Protein AF-A0A660RAA3-F1 (afdb_monomer)

Foldseek 3Di:
DKDWDADPVVRDIDIDDPCVVVDDPVDDDPDPDPPPDDDCPDAPNLVVFAFFPDFAFDPPDDGSHGGTPDTHGDDPDDPDDD

Radius of gyration: 22.26 Å; Cα contacts (8 Å, |Δi|>4): 83; chains: 1; bounding box: 45×28×47 Å

Mean predicted aligned error: 8.54 Å

Solvent-accessible surface area (backbone atoms only — not comparable to full-atom values): 5707 Å² total; per-residue (Å²): 131,70,46,81,45,74,41,85,86,82,70,42,79,44,80,49,49,76,73,64,76,74,53,86,70,92,66,80,79,78,76,77,77,84,75,91,61,94,55,57,83,45,91,77,28,43,83,74,42,54,75,58,83,46,68,48,57,58,90,93,50,62,86,69,48,67,64,61,84,45,77,43,53,60,66,89,79,57,98,64,86,132

pLDDT: mean 89.04, std 8.93, range [63.47, 96.88]

Sequence (82 aa):
MPEFRKDPVVKRWVIIATERAKRPHDFARVKEEVKTTFCPFDYGNEHVTPPEIFAFRPPDTEPNTPGWWVRVVPNKFPAVNP

Secondary structure (DSSP, 8-state):
--EEEE-TTT--EEEE-GGGGGS---S------------TTSTT-GGGSPPPSEEE--TT--TTSS--SEEE---SS-SS--

Structure (mmCIF, N/CA/C/O backbone):
data_AF-A0A660RAA3-F1
#
_entry.id   AF-A0A660RAA3-F1
#
loop_
_atom_site.group_PDB
_atom_site.id
_atom_site.type_symbol
_atom_site.label_atom_id
_atom_site.label_alt_id
_atom_site.label_comp_id
_atom_site.label_asym_id
_atom_site.label_entity_id
_atom_site.label_seq_id
_atom_site.pdbx_PDB_ins_code
_atom_site.Cartn_x
_atom_site.Cartn_y
_atom_site.Cartn_z
_atom_site.occupancy
_atom_site.B_iso_or_equiv
_atom_site.auth_seq_id
_atom_site.auth_comp_id
_atom_site.auth_asym_id
_atom_site.auth_atom_id
_atom_site.pdbx_PDB_model_num
ATOM 1 N N . MET A 1 1 ? 17.700 5.950 -31.240 1.00 82.00 1 MET A 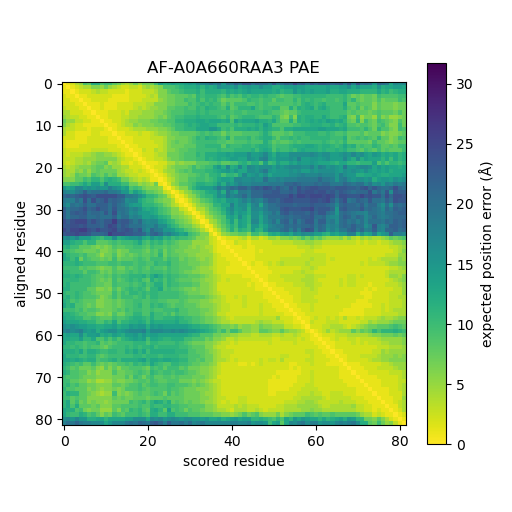N 1
ATOM 2 C CA . MET A 1 1 ? 19.077 5.981 -30.695 1.00 82.00 1 MET A CA 1
ATOM 3 C C . MET A 1 1 ? 19.052 5.626 -29.214 1.00 82.00 1 MET A C 1
ATOM 5 O O . MET A 1 1 ? 18.312 6.276 -28.481 1.00 82.00 1 MET A O 1
ATOM 9 N N . PRO A 1 2 ? 19.776 4.580 -28.783 1.00 90.50 2 PRO A N 1
ATOM 10 C CA . PRO A 1 2 ? 19.908 4.248 -27.371 1.00 90.50 2 PRO A CA 1
ATOM 11 C C . PRO A 1 2 ? 20.844 5.229 -26.652 1.00 90.50 2 PRO A C 1
ATOM 13 O O . PRO A 1 2 ? 21.850 5.645 -27.222 1.00 90.50 2 PRO A O 1
ATOM 16 N N . GLU A 1 3 ? 20.536 5.570 -25.403 1.00 94.88 3 GLU A N 1
ATOM 17 C CA . GLU A 1 3 ? 21.340 6.495 -24.593 1.00 94.88 3 GLU A CA 1
ATOM 18 C C . GLU A 1 3 ? 21.427 6.073 -23.120 1.00 94.88 3 GLU A C 1
ATOM 20 O O . GLU A 1 3 ? 20.586 5.322 -22.614 1.00 94.88 3 GLU A O 1
ATOM 25 N N . PHE A 1 4 ? 22.442 6.589 -22.426 1.00 96.06 4 PHE A N 1
ATOM 26 C CA . PHE A 1 4 ? 22.582 6.483 -20.977 1.00 96.06 4 PHE A CA 1
ATOM 27 C C . PHE A 1 4 ? 22.062 7.754 -20.307 1.00 96.06 4 PHE A C 1
ATOM 29 O O . PHE A 1 4 ? 22.498 8.855 -20.641 1.00 96.06 4 PHE A O 1
ATOM 36 N N . ARG A 1 5 ? 21.188 7.610 -19.309 1.00 96.19 5 ARG A N 1
ATOM 37 C CA . ARG A 1 5 ? 20.786 8.713 -18.425 1.00 96.19 5 ARG A CA 1
ATOM 38 C C . ARG A 1 5 ? 21.178 8.399 -16.989 1.00 96.19 5 ARG A C 1
ATOM 40 O O . ARG A 1 5 ? 21.095 7.248 -16.569 1.00 96.19 5 ARG A O 1
ATOM 47 N N . LYS A 1 6 ? 21.614 9.404 -16.232 1.00 95.75 6 LYS A N 1
ATOM 48 C CA . LYS A 1 6 ? 21.898 9.256 -14.801 1.00 95.75 6 LYS A CA 1
ATOM 49 C C . LYS A 1 6 ? 20.699 9.740 -14.003 1.00 95.75 6 LYS A C 1
ATOM 51 O O . LYS A 1 6 ? 20.267 10.876 -14.168 1.00 95.75 6 LYS A O 1
ATOM 56 N N . ASP A 1 7 ? 20.177 8.876 -13.148 1.00 96.00 7 ASP A N 1
ATOM 57 C CA . ASP A 1 7 ? 19.108 9.225 -12.223 1.00 96.00 7 ASP A CA 1
ATOM 58 C C . ASP A 1 7 ? 19.706 10.005 -11.034 1.00 96.00 7 ASP A C 1
ATOM 60 O O . ASP A 1 7 ? 20.588 9.469 -10.355 1.00 96.00 7 ASP A O 1
ATOM 64 N N . PRO A 1 8 ? 19.286 11.255 -10.769 1.00 95.88 8 PRO A N 1
ATOM 65 C CA . PRO A 1 8 ? 19.829 12.049 -9.669 1.00 95.88 8 PRO A CA 1
ATOM 66 C C . PRO A 1 8 ? 19.337 11.596 -8.285 1.00 95.88 8 PRO A C 1
ATOM 68 O O . PRO A 1 8 ? 20.014 11.868 -7.294 1.00 95.88 8 PRO A O 1
ATOM 71 N N . VAL A 1 9 ? 18.203 10.892 -8.205 1.00 96.88 9 VAL A N 1
ATOM 72 C CA . VAL A 1 9 ? 17.593 10.422 -6.952 1.00 96.88 9 VAL A CA 1
ATOM 73 C C . VAL A 1 9 ? 18.311 9.169 -6.460 1.00 96.88 9 VAL A C 1
ATOM 75 O O . VAL A 1 9 ? 18.838 9.146 -5.351 1.00 96.88 9 VAL A O 1
ATOM 78 N N . VAL A 1 10 ? 18.405 8.141 -7.308 1.00 95.88 10 VAL A N 1
ATOM 79 C CA . VAL A 1 10 ? 19.054 6.857 -6.956 1.00 95.88 10 VAL A CA 1
ATOM 80 C C . VAL A 1 10 ? 20.513 6.757 -7.418 1.00 95.88 10 VAL A C 1
ATOM 82 O O . VAL A 1 10 ? 21.169 5.746 -7.177 1.00 95.88 10 VAL A O 1
ATOM 85 N N . LYS A 1 11 ? 21.048 7.802 -8.067 1.00 94.38 11 LYS A N 1
ATOM 86 C CA . LYS A 1 11 ? 22.463 7.953 -8.476 1.00 94.38 11 LYS A CA 1
ATOM 87 C C . LYS A 1 11 ? 23.004 6.835 -9.377 1.00 94.38 11 LYS A C 1
ATOM 89 O O . LYS A 1 11 ? 24.217 6.636 -9.451 1.00 94.38 11 LYS A O 1
ATOM 94 N N . ARG A 1 12 ? 22.129 6.146 -10.112 1.00 95.75 12 ARG A N 1
ATOM 95 C CA . ARG A 1 12 ? 22.483 5.056 -11.036 1.00 95.75 12 ARG A CA 1
ATOM 96 C C . ARG A 1 12 ? 22.341 5.479 -12.492 1.00 95.75 12 ARG A C 1
ATOM 98 O O . ARG A 1 12 ? 21.543 6.354 -12.821 1.00 95.75 12 ARG A O 1
ATOM 105 N N . TRP A 1 13 ? 23.089 4.820 -13.366 1.00 96.50 13 TRP A N 1
ATOM 106 C CA . TRP A 1 13 ? 22.892 4.928 -14.806 1.00 96.50 13 TRP A CA 1
ATOM 107 C C . TRP A 1 13 ? 21.758 4.007 -15.254 1.00 96.50 13 TRP A C 1
ATOM 109 O O . TRP A 1 13 ? 21.663 2.863 -14.810 1.00 96.50 13 TRP A O 1
ATOM 119 N N . VAL A 1 14 ? 20.912 4.503 -16.147 1.00 95.88 14 VAL A N 1
ATOM 120 C CA . VAL A 1 14 ? 19.853 3.749 -16.815 1.00 95.88 14 VAL A CA 1
ATOM 121 C C . VAL A 1 14 ? 20.057 3.819 -18.322 1.00 95.88 14 VAL A C 1
ATOM 123 O O . VAL A 1 14 ? 20.506 4.8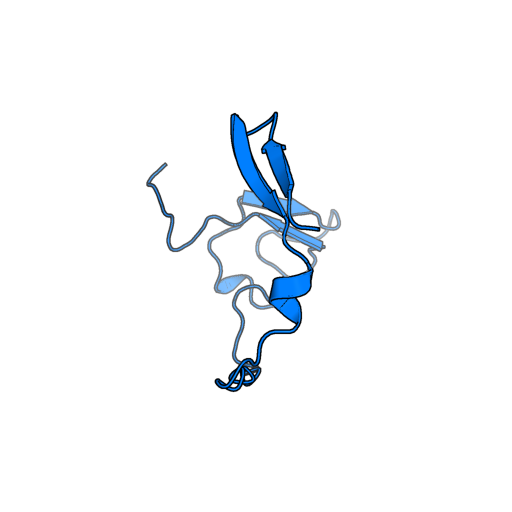34 -18.853 1.00 95.88 14 VAL A O 1
ATOM 126 N N . ILE A 1 15 ? 19.728 2.730 -19.009 1.00 95.81 15 ILE A N 1
ATOM 127 C CA . ILE A 1 15 ? 19.787 2.645 -20.469 1.00 95.81 15 ILE A CA 1
ATOM 128 C C . ILE A 1 15 ? 18.383 2.890 -21.010 1.00 95.81 15 ILE A C 1
ATOM 130 O O . ILE A 1 15 ? 17.458 2.143 -20.687 1.00 95.81 15 ILE A O 1
ATOM 134 N N . ILE A 1 16 ? 18.229 3.889 -21.873 1.00 94.25 16 ILE A N 1
ATOM 135 C CA . ILE A 1 16 ? 16.994 4.128 -22.621 1.00 94.25 16 ILE A CA 1
ATOM 136 C C . ILE A 1 16 ? 17.203 3.627 -24.046 1.00 94.25 16 ILE A C 1
ATOM 138 O O . ILE A 1 16 ? 18.023 4.161 -24.782 1.00 94.25 16 ILE A O 1
ATOM 142 N N . ALA A 1 17 ? 16.469 2.583 -24.437 1.00 93.31 17 ALA A N 1
ATOM 143 C CA . ALA A 1 17 ? 16.577 1.952 -25.753 1.00 93.31 17 ALA A CA 1
ATOM 144 C C . ALA A 1 17 ? 15.188 1.559 -26.284 1.00 93.31 17 ALA A C 1
ATOM 146 O O . ALA A 1 17 ? 14.799 0.392 -26.238 1.00 93.31 17 ALA A O 1
ATOM 147 N N . THR A 1 18 ? 14.435 2.543 -26.784 1.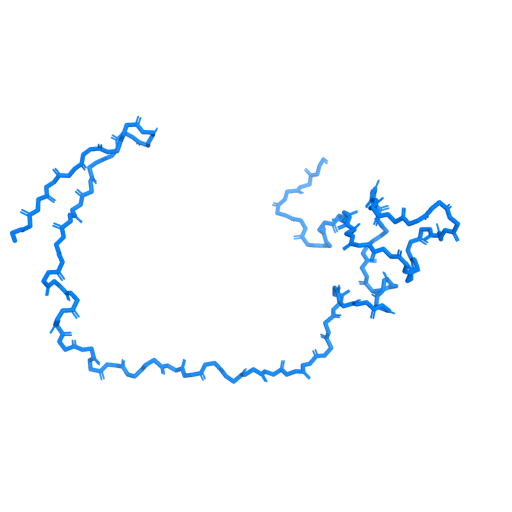00 88.00 18 THR A N 1
ATOM 148 C CA . THR A 1 18 ? 13.031 2.393 -27.228 1.00 88.00 18 THR A CA 1
ATOM 149 C C . THR A 1 18 ? 12.833 1.318 -28.300 1.00 88.00 18 THR A C 1
ATOM 151 O O . THR A 1 18 ? 11.834 0.605 -28.285 1.00 88.00 18 THR A O 1
ATOM 154 N N . GLU A 1 19 ? 13.811 1.125 -29.186 1.00 87.75 19 GLU A N 1
ATOM 155 C CA . GLU A 1 19 ? 13.780 0.105 -30.244 1.00 87.75 19 GLU A CA 1
ATOM 156 C C . GLU A 1 19 ? 13.710 -1.335 -29.708 1.00 87.75 19 GLU A C 1
ATOM 158 O O . GLU A 1 19 ? 13.247 -2.227 -30.418 1.00 87.75 19 GLU A O 1
ATOM 163 N N . ARG A 1 20 ? 14.088 -1.584 -28.443 1.00 85.25 20 ARG A N 1
ATOM 164 C CA . ARG A 1 20 ? 13.968 -2.916 -27.824 1.00 85.25 20 ARG A CA 1
ATOM 165 C C . ARG A 1 20 ? 12.523 -3.398 -27.706 1.00 85.25 20 ARG A C 1
ATOM 167 O O . ARG A 1 20 ? 12.318 -4.605 -27.718 1.00 85.25 20 ARG A O 1
ATOM 174 N N . ALA A 1 21 ? 11.546 -2.492 -27.643 1.00 81.75 21 ALA A N 1
ATOM 175 C CA . ALA A 1 21 ? 10.127 -2.849 -27.592 1.00 81.75 21 ALA A CA 1
ATOM 176 C C . ALA A 1 21 ? 9.605 -3.468 -28.904 1.00 81.75 21 ALA A C 1
ATOM 178 O O . ALA A 1 21 ? 8.545 -4.079 -28.905 1.00 81.75 21 ALA A O 1
ATOM 179 N N . LYS A 1 22 ? 10.338 -3.318 -30.020 1.00 82.06 22 LYS A N 1
ATOM 180 C CA . LYS A 1 22 ? 9.980 -3.898 -31.328 1.00 82.06 22 LYS A CA 1
ATOM 181 C C . LYS A 1 22 ? 10.465 -5.339 -31.508 1.00 82.06 22 LYS A C 1
ATOM 183 O O . LYS A 1 22 ? 10.229 -5.928 -32.559 1.00 82.06 22 LYS A O 1
ATOM 188 N N . ARG A 1 23 ? 11.211 -5.885 -30.542 1.00 86.25 23 ARG A N 1
ATOM 189 C CA . ARG A 1 23 ? 11.716 -7.257 -30.634 1.00 86.25 23 ARG A CA 1
ATOM 190 C C . ARG A 1 23 ? 10.546 -8.242 -30.555 1.00 86.25 23 ARG A C 1
ATOM 192 O O . ARG A 1 23 ? 9.611 -7.982 -29.798 1.00 86.25 23 ARG A O 1
ATOM 199 N N . PRO A 1 24 ? 10.603 -9.364 -31.290 1.00 83.88 24 PRO A N 1
ATOM 200 C CA . PRO A 1 24 ? 9.636 -10.437 -31.124 1.00 83.88 24 PRO A CA 1
ATOM 201 C C . PRO A 1 24 ? 9.564 -10.867 -29.656 1.00 83.88 24 PRO A C 1
ATOM 203 O O . PRO A 1 24 ? 10.588 -11.069 -28.998 1.00 83.88 24 PRO A O 1
ATOM 206 N N . HIS A 1 25 ? 8.345 -10.963 -29.138 1.00 76.75 25 HIS A N 1
ATOM 207 C CA . HIS A 1 25 ? 8.056 -11.544 -27.836 1.00 76.75 25 HIS A CA 1
ATOM 208 C C . HIS A 1 25 ? 7.386 -12.894 -28.094 1.00 76.75 25 HIS A C 1
ATOM 210 O O . HIS A 1 25 ? 6.163 -12.985 -28.105 1.00 76.75 25 HIS A O 1
ATOM 216 N N . ASP A 1 26 ? 8.194 -13.928 -28.339 1.00 69.31 26 ASP A N 1
ATOM 217 C CA . ASP A 1 26 ? 7.718 -15.270 -28.727 1.00 69.31 26 ASP A CA 1
ATOM 218 C C . ASP A 1 26 ? 6.934 -15.991 -27.613 1.00 69.31 26 ASP A C 1
ATOM 220 O O . ASP A 1 26 ? 6.323 -17.033 -27.837 1.00 69.31 26 ASP A O 1
ATOM 224 N N . PHE A 1 27 ? 6.912 -15.424 -26.405 1.00 74.69 27 PHE A N 1
ATOM 225 C CA . PHE A 1 27 ? 6.156 -15.940 -25.271 1.00 74.69 27 PHE A CA 1
ATOM 226 C C . PHE A 1 27 ? 4.874 -15.132 -25.079 1.00 74.69 27 PHE A C 1
ATOM 228 O O . PHE A 1 27 ? 4.906 -13.921 -24.839 1.00 74.69 27 PHE A O 1
ATOM 235 N N . ALA A 1 28 ? 3.735 -15.818 -25.155 1.00 69.88 28 ALA A N 1
ATOM 236 C CA . ALA A 1 28 ? 2.437 -15.227 -24.879 1.00 69.88 28 ALA A CA 1
ATOM 237 C C . ALA A 1 28 ? 2.380 -14.716 -23.433 1.00 69.88 28 ALA A C 1
ATOM 239 O O . ALA A 1 28 ? 2.761 -15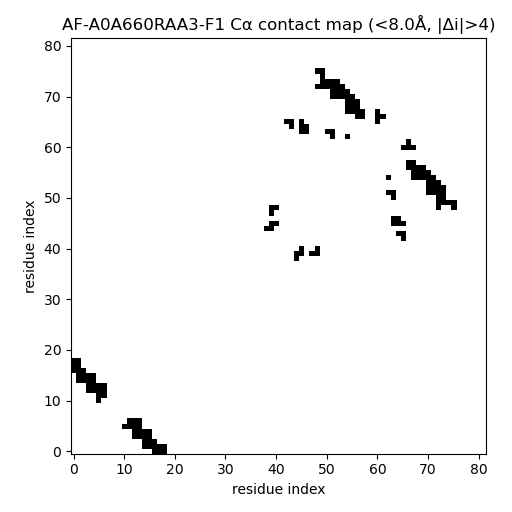.412 -22.489 1.00 69.88 28 ALA A O 1
ATOM 240 N N . ARG A 1 29 ? 1.856 -13.502 -23.246 1.00 70.94 29 ARG A N 1
ATOM 241 C CA . ARG A 1 29 ? 1.448 -13.052 -21.915 1.00 70.94 29 ARG A CA 1
ATOM 242 C C . ARG A 1 29 ? 0.274 -13.920 -21.488 1.00 70.94 29 ARG A C 1
ATOM 244 O O . ARG A 1 29 ? -0.776 -13.874 -22.127 1.00 70.94 29 ARG A O 1
ATOM 251 N N . VAL A 1 30 ? 0.459 -14.703 -20.429 1.00 75.31 30 VAL A N 1
ATOM 252 C CA . VAL A 1 30 ? -0.652 -15.382 -19.762 1.00 75.31 30 VAL A CA 1
ATOM 253 C C . VAL A 1 30 ? -1.633 -14.289 -19.354 1.00 75.31 30 VAL A C 1
ATOM 255 O O . VAL A 1 30 ? -1.284 -13.385 -18.597 1.00 75.31 30 VAL A O 1
ATOM 258 N N . LYS A 1 31 ? -2.836 -14.315 -19.929 1.00 72.00 31 LYS A N 1
ATOM 259 C CA . LYS A 1 31 ? -3.931 -13.487 -19.434 1.00 72.00 31 LYS A CA 1
ATOM 260 C C . LYS A 1 31 ? -4.237 -14.014 -18.040 1.00 72.00 31 LYS A C 1
ATOM 262 O O . LYS A 1 31 ? -4.645 -15.164 -17.911 1.00 72.00 31 LYS A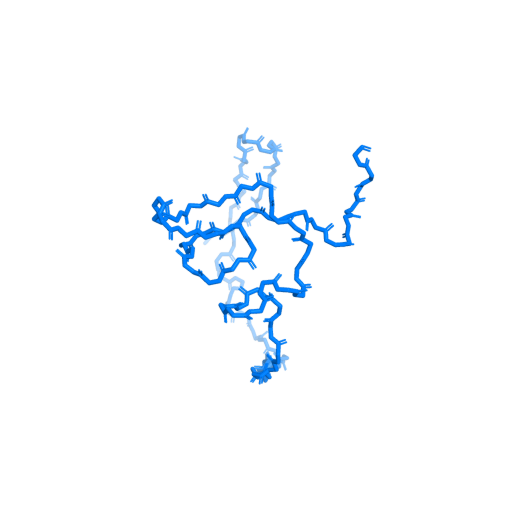 O 1
ATOM 267 N N . GLU A 1 32 ? -3.993 -13.208 -17.015 1.00 74.56 32 GLU A N 1
ATOM 268 C CA . GLU A 1 32 ? -4.474 -13.543 -15.681 1.00 74.56 32 GLU A CA 1
ATOM 269 C C . GLU A 1 32 ? -5.999 -13.629 -15.744 1.00 74.56 32 GLU A C 1
ATOM 271 O O . GLU A 1 32 ? -6.682 -12.674 -16.125 1.00 74.56 32 GLU A O 1
ATOM 276 N N . GLU A 1 33 ? -6.536 -14.806 -15.430 1.00 72.88 33 GLU A N 1
ATOM 277 C CA . GLU A 1 33 ? -7.959 -14.946 -15.170 1.00 72.88 33 GLU A CA 1
ATOM 278 C C . GLU A 1 33 ? -8.282 -14.133 -13.919 1.00 72.88 33 GLU A C 1
ATOM 280 O O . GLU A 1 33 ? -7.756 -14.400 -12.835 1.00 72.88 33 GLU A O 1
ATOM 285 N N . VAL A 1 34 ? -9.157 -13.139 -14.063 1.00 69.31 34 VAL A N 1
ATOM 286 C CA . VAL A 1 34 ? -9.684 -12.399 -12.919 1.00 69.31 34 VAL A CA 1
ATOM 287 C C . VAL A 1 34 ? -10.619 -13.341 -12.169 1.00 69.31 34 VAL A C 1
ATOM 289 O O . VAL A 1 34 ? -11.800 -13.459 -12.486 1.00 69.31 34 VAL A O 1
ATOM 292 N N . LYS A 1 35 ? -10.082 -14.058 -11.184 1.00 66.94 35 LYS A N 1
ATOM 293 C CA . LYS A 1 35 ? -10.901 -14.816 -10.242 1.00 66.94 35 LYS A CA 1
ATOM 294 C C . LYS A 1 35 ? -11.573 -13.814 -9.309 1.00 66.94 35 LYS A C 1
ATOM 296 O O . LYS A 1 35 ? -10.923 -13.267 -8.423 1.00 66.94 35 LYS A O 1
ATOM 301 N N . THR A 1 36 ? -12.865 -13.566 -9.505 1.00 65.19 36 THR A N 1
ATOM 302 C CA . THR A 1 36 ? -13.699 -12.819 -8.550 1.00 65.19 36 THR A CA 1
ATOM 303 C C . THR A 1 36 ? -14.001 -13.712 -7.351 1.00 65.19 36 THR A C 1
ATOM 305 O O . THR A 1 36 ? -15.093 -14.260 -7.209 1.00 65.19 36 THR A O 1
ATOM 308 N N . THR A 1 37 ? -12.983 -13.930 -6.528 1.00 78.75 37 THR A N 1
ATOM 309 C CA . THR A 1 37 ? -13.095 -14.613 -5.239 1.00 78.75 37 THR A CA 1
ATOM 310 C C . THR A 1 37 ? -13.292 -13.576 -4.133 1.00 78.75 37 THR A C 1
ATOM 312 O O . THR A 1 37 ? -13.004 -12.396 -4.318 1.00 78.75 37 THR A O 1
ATOM 315 N N . PHE A 1 38 ? -13.765 -14.032 -2.973 1.00 87.31 38 PHE A N 1
ATOM 316 C CA . PHE A 1 38 ? -13.797 -13.286 -1.717 1.00 87.31 38 PHE A CA 1
ATOM 317 C C . PHE A 1 38 ? -12.547 -12.412 -1.500 1.00 87.31 38 PHE A C 1
ATOM 319 O O . PHE A 1 38 ? -11.426 -12.926 -1.457 1.00 87.31 38 PHE A O 1
ATOM 326 N N . CYS A 1 39 ? -12.757 -11.107 -1.316 1.00 89.06 39 CYS A N 1
ATOM 327 C CA . CYS A 1 39 ? -11.713 -10.132 -1.019 1.00 89.06 39 CYS A CA 1
ATOM 328 C C . CYS A 1 39 ? -11.910 -9.568 0.402 1.00 89.06 39 CYS A C 1
ATOM 330 O O . CYS A 1 39 ? -12.924 -8.921 0.675 1.00 89.06 39 CYS A O 1
ATOM 332 N N . PRO A 1 40 ? -10.940 -9.761 1.317 1.00 92.19 40 PRO A N 1
ATOM 333 C CA . PRO A 1 40 ? -11.007 -9.223 2.676 1.00 92.19 40 PRO A CA 1
ATOM 334 C C . PRO A 1 40 ? -11.074 -7.694 2.773 1.00 92.19 40 PRO A C 1
ATOM 336 O O . PRO A 1 40 ? -11.455 -7.167 3.812 1.00 92.19 40 PRO A O 1
ATOM 339 N N . PHE A 1 41 ? -10.665 -6.976 1.726 1.00 93.50 41 PHE A N 1
ATOM 340 C CA . PHE A 1 41 ? -10.632 -5.511 1.720 1.00 93.50 41 PHE A CA 1
ATOM 341 C C . PHE A 1 41 ? -11.890 -4.876 1.132 1.00 93.50 41 PHE A C 1
ATOM 343 O O . PHE A 1 41 ? -12.042 -3.658 1.221 1.00 93.50 41 PHE A O 1
ATOM 350 N N . ASP A 1 42 ? -12.789 -5.687 0.577 1.00 92.50 42 ASP A N 1
ATOM 351 C CA . ASP A 1 42 ? -14.066 -5.201 0.079 1.00 92.50 42 ASP A CA 1
ATOM 352 C C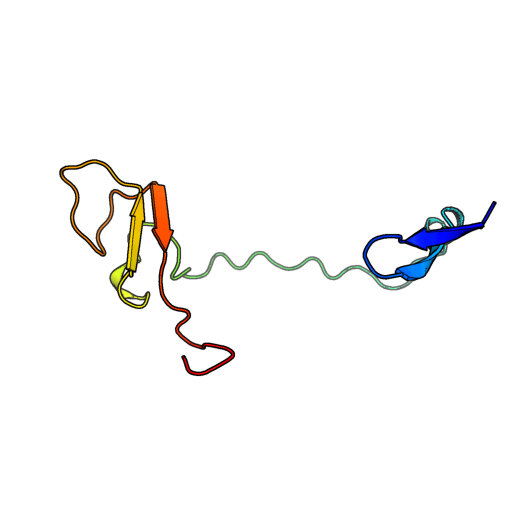 . ASP A 1 42 ? -14.952 -4.704 1.227 1.00 92.50 42 ASP A C 1
ATOM 354 O O . ASP A 1 42 ? -14.824 -5.088 2.394 1.00 92.50 42 ASP A O 1
ATOM 358 N N . TYR A 1 43 ? -15.877 -3.825 0.870 1.00 92.69 43 TYR A N 1
ATOM 359 C CA . TYR A 1 43 ? -16.863 -3.265 1.780 1.00 92.69 43 TYR A CA 1
ATOM 360 C C . TYR A 1 43 ? -17.796 -4.359 2.329 1.00 92.69 43 TYR A C 1
ATOM 362 O O . TYR A 1 43 ? -18.267 -5.207 1.570 1.00 92.69 43 TYR A O 1
ATOM 370 N N . GLY A 1 44 ? -18.073 -4.349 3.635 1.00 92.00 44 GLY A N 1
ATOM 371 C CA . GLY A 1 44 ? -18.848 -5.399 4.319 1.00 92.00 44 GLY A CA 1
ATOM 372 C C . GLY A 1 44 ? -18.006 -6.559 4.872 1.00 92.00 44 GLY A C 1
ATOM 373 O O . GLY A 1 44 ? -18.495 -7.355 5.677 1.00 92.00 44 GLY A O 1
ATOM 374 N N . ASN A 1 45 ? -16.728 -6.646 4.489 1.00 94.38 45 ASN A N 1
ATOM 375 C CA . ASN A 1 45 ? -15.791 -7.671 4.954 1.00 94.38 45 ASN A CA 1
ATOM 376 C C . ASN A 1 45 ? -14.852 -7.153 6.059 1.00 94.38 45 ASN A C 1
ATOM 378 O O . ASN A 1 45 ? -13.776 -7.699 6.293 1.00 94.38 45 ASN A O 1
ATOM 382 N N . GLU A 1 46 ? -15.240 -6.106 6.786 1.00 94.81 46 GLU A N 1
ATOM 383 C CA . GLU A 1 46 ? -14.399 -5.474 7.810 1.00 94.81 46 GLU A CA 1
ATOM 384 C C . GLU A 1 46 ? -13.963 -6.461 8.906 1.00 94.81 46 GLU A C 1
ATOM 386 O O . GLU A 1 46 ? -12.835 -6.406 9.397 1.00 94.81 46 GLU A O 1
ATOM 391 N N . HIS A 1 47 ? -14.829 -7.423 9.217 1.00 93.00 47 HIS A N 1
ATOM 392 C CA . HIS A 1 47 ? -14.624 -8.464 10.221 1.00 93.00 47 HIS A CA 1
ATOM 393 C C . HIS A 1 47 ? -13.508 -9.470 9.883 1.00 93.00 47 HIS A C 1
ATOM 395 O O . HIS A 1 47 ? -13.064 -10.198 10.771 1.00 93.00 47 HIS A O 1
ATOM 401 N N . VAL A 1 48 ? -13.037 -9.538 8.629 1.00 94.06 48 VAL A N 1
ATOM 402 C CA . VAL A 1 48 ? -11.914 -10.419 8.245 1.00 94.06 48 VAL A CA 1
ATOM 403 C C . VAL A 1 48 ? -10.563 -9.708 8.169 1.00 94.06 48 VAL A C 1
ATOM 405 O O . VAL A 1 48 ? -9.527 -10.362 7.992 1.00 94.06 48 VAL A O 1
ATOM 408 N N . THR A 1 49 ? -10.551 -8.386 8.337 1.00 94.56 49 THR A N 1
ATOM 409 C CA . THR A 1 49 ? -9.326 -7.592 8.491 1.00 94.56 49 THR A CA 1
ATOM 410 C C . THR A 1 49 ? -8.954 -7.435 9.965 1.00 94.56 49 THR A C 1
ATOM 412 O O . THR A 1 49 ? -9.836 -7.485 10.821 1.00 94.56 49 THR A O 1
ATOM 415 N N . PRO A 1 50 ? -7.665 -7.242 10.302 1.00 95.19 50 PRO A N 1
ATOM 416 C CA . PRO A 1 50 ? -7.293 -6.774 11.633 1.00 95.19 50 PRO A CA 1
ATOM 417 C C . PRO A 1 50 ? -8.011 -5.456 11.973 1.00 95.19 50 PRO A C 1
ATOM 419 O O . PRO A 1 50 ? -8.312 -4.697 11.046 1.00 95.19 50 PRO A O 1
ATOM 422 N N . PRO A 1 51 ? -8.253 -5.164 13.267 1.00 95.00 51 PRO A N 1
ATOM 423 C CA . PRO A 1 51 ? -8.930 -3.941 13.674 1.00 95.00 51 PRO A CA 1
ATOM 424 C C . PRO A 1 51 ? -8.246 -2.709 13.097 1.00 95.00 51 PRO A C 1
ATOM 426 O O . PRO A 1 51 ? -7.021 -2.572 13.165 1.00 95.00 51 PRO A O 1
ATOM 429 N N . GLU A 1 52 ? -9.034 -1.820 12.513 1.00 95.19 52 GLU A N 1
ATOM 430 C CA . GLU A 1 52 ? -8.503 -0.590 11.947 1.00 95.19 52 GLU A CA 1
ATOM 431 C C . GLU A 1 52 ? -7.922 0.327 13.030 1.00 95.19 52 GLU A C 1
ATOM 433 O O . GLU A 1 52 ? -8.450 0.438 14.137 1.00 95.19 52 GLU A O 1
ATOM 438 N N . ILE A 1 53 ? -6.827 1.003 12.688 1.00 95.56 53 ILE A N 1
ATOM 439 C CA . ILE A 1 53 ? -6.164 1.991 13.550 1.00 95.56 53 ILE A CA 1
ATOM 440 C C . ILE A 1 53 ? -6.596 3.421 13.216 1.00 95.56 53 ILE A C 1
ATOM 442 O O . ILE A 1 53 ? -6.402 4.332 14.017 1.00 95.56 53 ILE A O 1
ATOM 446 N N . PHE A 1 54 ? -7.164 3.627 12.025 1.00 94.88 54 PHE A N 1
ATOM 447 C CA . PHE A 1 54 ? -7.690 4.906 11.564 1.00 94.88 54 PHE A CA 1
ATOM 448 C C . PHE A 1 54 ? -8.648 4.685 10.388 1.00 94.88 54 PHE A C 1
ATOM 450 O O . PHE A 1 54 ? -8.450 3.758 9.604 1.00 94.88 54 PHE A O 1
ATOM 457 N N . ALA A 1 55 ? -9.652 5.544 10.215 1.00 95.38 55 ALA A N 1
ATOM 458 C CA . ALA A 1 55 ? -10.471 5.542 9.005 1.00 95.38 55 ALA A CA 1
ATOM 459 C C . ALA A 1 55 ? -11.053 6.924 8.709 1.00 95.38 55 ALA A C 1
ATOM 461 O O . ALA A 1 55 ? -11.359 7.694 9.620 1.00 95.38 55 ALA A O 1
ATOM 462 N N . PHE A 1 56 ? -11.266 7.193 7.425 1.00 96.12 56 PHE A N 1
ATOM 463 C CA . PHE A 1 56 ? -12.059 8.321 6.955 1.00 96.12 56 PHE A CA 1
ATOM 464 C C . PHE A 1 56 ? -13.495 7.852 6.733 1.00 96.12 56 PHE A C 1
ATOM 466 O O . PHE A 1 56 ? -13.737 6.989 5.884 1.00 96.12 56 PHE A O 1
ATOM 473 N N . ARG A 1 57 ? -14.438 8.419 7.489 1.00 94.38 57 ARG A N 1
ATOM 474 C CA . ARG A 1 57 ? -15.863 8.061 7.466 1.00 94.38 57 ARG A CA 1
ATOM 475 C C . ARG A 1 57 ? -16.741 9.212 7.992 1.00 94.38 57 ARG A C 1
ATOM 477 O O . ARG A 1 57 ? -16.196 10.127 8.618 1.00 94.38 57 ARG A O 1
ATOM 484 N N . PRO A 1 58 ? -18.067 9.190 7.772 1.00 95.12 58 PRO A N 1
ATOM 485 C CA . PRO A 1 58 ? -19.003 10.111 8.412 1.00 95.12 58 PRO A CA 1
ATOM 486 C C . PRO A 1 58 ? -18.981 9.996 9.951 1.00 95.12 58 PRO A C 1
ATOM 488 O O . PRO A 1 58 ? -18.732 8.903 10.461 1.00 95.12 58 PRO A O 1
ATOM 491 N N . PRO A 1 59 ? -19.281 11.077 10.697 1.00 88.62 59 PRO A N 1
ATOM 492 C CA . PRO A 1 59 ? -19.199 11.098 12.165 1.00 88.62 59 PRO A CA 1
ATOM 493 C C . PRO A 1 59 ? -20.041 10.024 12.868 1.00 88.62 59 PRO A C 1
ATOM 495 O O . PRO A 1 59 ? -19.644 9.536 13.918 1.00 88.62 59 PRO A O 1
ATOM 498 N N . ASP A 1 60 ? -21.163 9.629 12.265 1.00 87.94 60 ASP A N 1
ATOM 499 C CA . ASP A 1 60 ? -22.151 8.722 12.860 1.00 87.94 60 ASP A CA 1
ATOM 500 C C . ASP A 1 60 ? -21.951 7.255 12.436 1.00 87.94 60 ASP A C 1
ATOM 502 O O . ASP A 1 60 ? -22.913 6.500 12.287 1.00 87.94 60 ASP A O 1
ATOM 506 N N . THR A 1 61 ? -20.708 6.849 12.160 1.00 90.12 61 THR A N 1
ATOM 507 C CA . THR A 1 61 ? -20.386 5.474 11.746 1.00 90.12 61 THR A CA 1
ATOM 508 C C . THR A 1 61 ? -19.366 4.835 12.679 1.00 90.12 61 THR A C 1
ATOM 510 O O . THR A 1 61 ? -18.429 5.483 13.146 1.00 90.12 61 THR A O 1
ATOM 513 N N . GLU A 1 62 ? -19.552 3.545 12.948 1.00 92.06 62 GLU A N 1
ATOM 514 C CA . GLU A 1 62 ? -18.760 2.816 13.935 1.00 92.06 62 GLU A CA 1
ATOM 515 C C . GLU A 1 62 ? -17.424 2.306 13.367 1.00 92.06 62 GLU A C 1
ATOM 517 O O . GLU A 1 62 ? -17.265 2.118 12.150 1.00 92.06 62 GLU A O 1
ATOM 522 N N . PRO A 1 63 ? -16.422 2.068 14.232 1.00 92.19 63 PRO A N 1
ATOM 523 C CA . PRO A 1 63 ? -15.208 1.366 13.859 1.00 92.19 63 PRO A CA 1
ATOM 524 C C . PRO A 1 63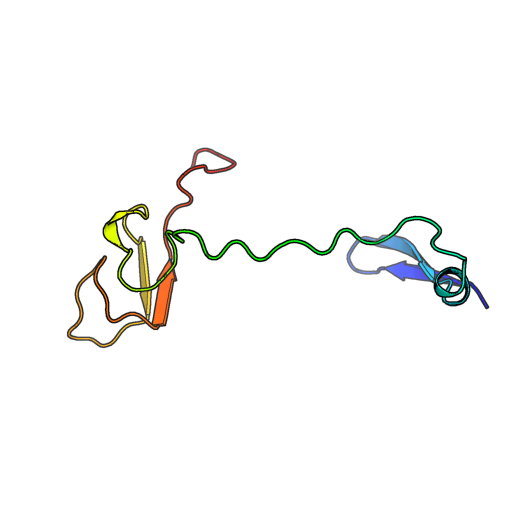 ? -15.462 -0.076 13.414 1.00 92.19 63 PRO A C 1
ATOM 526 O O . PRO A 1 63 ? -16.260 -0.794 14.007 1.00 92.19 63 PRO A O 1
ATOM 529 N N . ASN A 1 64 ? -14.707 -0.540 12.419 1.00 92.19 64 ASN A N 1
ATOM 530 C CA . ASN A 1 64 ? -14.766 -1.890 11.855 1.00 92.19 64 ASN A CA 1
ATOM 531 C C . ASN A 1 64 ? -16.150 -2.271 11.308 1.00 92.19 64 ASN A C 1
ATOM 533 O O . ASN A 1 64 ? -16.481 -3.453 11.231 1.00 92.19 64 ASN A O 1
ATOM 537 N N . THR A 1 65 ? -16.945 -1.280 10.903 1.00 92.62 65 THR A N 1
ATOM 538 C CA . THR A 1 65 ? -18.226 -1.482 10.226 1.00 92.62 65 THR A CA 1
ATOM 539 C C . THR A 1 65 ? -18.233 -0.801 8.865 1.00 92.62 65 THR A C 1
ATOM 541 O O . THR A 1 65 ? -17.448 0.122 8.637 1.00 92.62 65 THR A O 1
ATOM 544 N N . PRO A 1 66 ? -19.155 -1.193 7.973 1.00 93.19 66 PRO A N 1
ATOM 545 C CA . PRO A 1 66 ? -19.519 -0.399 6.808 1.00 93.19 66 PRO A CA 1
ATOM 546 C C . PRO A 1 66 ? -19.721 1.087 7.144 1.00 93.19 66 PRO A C 1
ATOM 548 O O . PRO A 1 66 ? -20.204 1.431 8.223 1.00 93.19 66 PRO A O 1
ATOM 551 N N . GLY A 1 67 ? -19.375 1.963 6.203 1.00 93.06 67 GLY A N 1
ATOM 552 C CA . GLY A 1 67 ? -19.588 3.414 6.289 1.00 93.06 67 GLY A CA 1
ATOM 553 C C . GLY A 1 67 ? -18.345 4.246 5.976 1.00 93.06 67 GLY A C 1
ATOM 554 O O . GLY A 1 67 ? -18.394 5.469 6.023 1.00 93.06 67 GLY A O 1
ATOM 555 N N . TRP A 1 68 ? -17.225 3.603 5.658 1.00 94.75 68 TRP A N 1
ATOM 556 C CA . TRP A 1 68 ? -15.931 4.243 5.433 1.00 94.75 68 TRP A CA 1
ATOM 557 C C . TRP A 1 68 ? -15.659 4.534 3.953 1.00 94.75 68 TRP A C 1
ATOM 559 O O . TRP A 1 68 ? -16.090 3.801 3.065 1.00 94.75 68 TRP A O 1
ATOM 569 N N . TRP A 1 69 ? -14.873 5.581 3.696 1.00 95.00 69 TRP A N 1
ATOM 570 C CA . TRP A 1 69 ? -14.248 5.831 2.392 1.00 95.00 69 TRP A CA 1
ATOM 571 C C . TRP A 1 69 ? -12.880 5.163 2.291 1.00 95.00 69 TRP A C 1
ATOM 573 O O . TRP A 1 69 ? -12.539 4.592 1.260 1.00 95.00 69 TRP A O 1
ATOM 583 N N . VAL A 1 70 ? -12.096 5.218 3.374 1.00 96.00 70 VAL A N 1
ATOM 584 C CA . VAL A 1 70 ? -10.778 4.576 3.470 1.00 96.00 70 VAL A CA 1
ATOM 585 C C . VAL A 1 70 ? -10.550 4.081 4.896 1.00 96.00 70 VAL A C 1
ATOM 587 O O . VAL A 1 70 ? -10.820 4.819 5.844 1.00 96.00 70 VAL A O 1
ATOM 590 N N . ARG A 1 71 ? -9.991 2.874 5.040 1.00 96.25 71 ARG A N 1
ATOM 591 C CA . ARG A 1 71 ? -9.523 2.312 6.318 1.00 96.25 71 ARG A CA 1
ATOM 592 C C . ARG A 1 71 ? -8.013 2.117 6.309 1.00 96.25 71 ARG A C 1
ATOM 594 O O . ARG A 1 71 ? -7.437 1.712 5.302 1.00 96.25 71 ARG A O 1
ATOM 601 N N . VAL A 1 72 ? -7.387 2.359 7.454 1.00 96.44 72 VAL A N 1
ATOM 602 C CA . VAL A 1 72 ? -5.999 2.002 7.743 1.00 96.44 72 VAL A CA 1
ATOM 603 C C . VAL A 1 72 ? -6.034 0.834 8.715 1.00 96.44 72 VAL A C 1
ATOM 605 O O . VAL A 1 7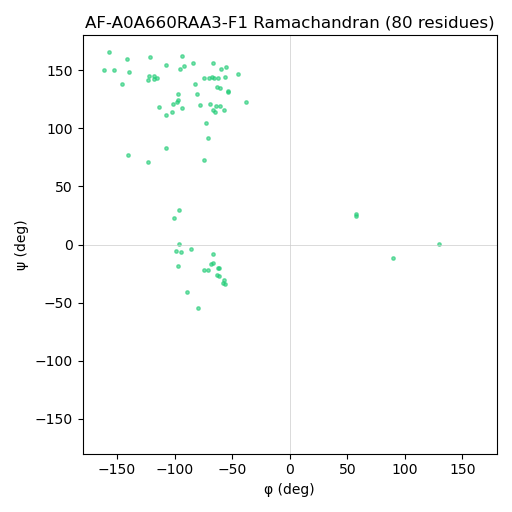2 ? -6.440 0.983 9.866 1.00 96.44 72 VAL A O 1
ATOM 608 N N . VAL A 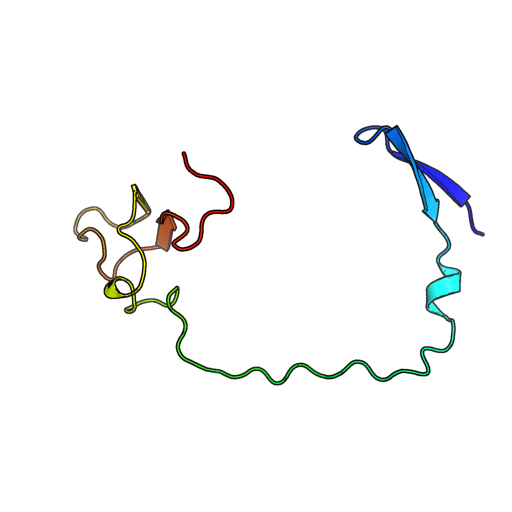1 73 ? -5.614 -0.335 8.245 1.00 96.19 73 VAL A N 1
ATOM 609 C CA . VAL A 1 73 ? -5.572 -1.573 9.031 1.00 96.19 73 VAL A CA 1
ATOM 610 C C . VAL A 1 73 ? -4.128 -2.069 9.145 1.00 96.19 73 VAL A C 1
ATOM 612 O O . VAL A 1 73 ? -3.359 -1.922 8.189 1.00 96.19 73 VAL A O 1
ATOM 615 N N . PRO A 1 74 ? -3.731 -2.670 10.279 1.00 95.25 74 PRO A N 1
ATOM 616 C CA . PRO A 1 74 ? -2.463 -3.376 10.380 1.00 95.25 74 PRO A CA 1
ATOM 617 C C . PRO A 1 74 ? -2.359 -4.474 9.320 1.00 95.25 74 PRO A C 1
ATOM 619 O O . PRO A 1 74 ? -3.338 -5.158 9.009 1.00 95.25 74 PRO A O 1
ATOM 622 N N . ASN A 1 75 ? -1.156 -4.688 8.788 1.00 94.94 75 ASN A N 1
ATOM 623 C CA . ASN A 1 75 ? -0.920 -5.841 7.931 1.00 94.94 75 ASN A CA 1
ATOM 624 C C . ASN A 1 75 ? -0.981 -7.117 8.786 1.00 94.94 75 ASN A C 1
ATOM 626 O O . ASN A 1 75 ? -0.205 -7.268 9.726 1.00 94.94 75 ASN A O 1
ATOM 630 N N . LYS A 1 76 ? -1.891 -8.038 8.443 1.00 92.12 76 LYS A N 1
ATOM 631 C CA . LYS A 1 76 ? -2.053 -9.335 9.122 1.00 92.12 76 LYS A CA 1
ATOM 632 C C . LYS A 1 76 ? -0.800 -10.217 9.025 1.00 92.12 76 LYS A C 1
ATOM 634 O O . LYS A 1 76 ? -0.568 -11.038 9.906 1.00 92.12 76 LYS A O 1
ATOM 639 N N . PHE A 1 77 ? -0.007 -10.037 7.970 1.00 93.50 77 PHE A N 1
ATOM 640 C CA . PHE A 1 77 ? 1.257 -10.732 7.722 1.00 93.50 77 PHE A CA 1
ATOM 641 C C . PHE A 1 77 ? 2.371 -9.689 7.554 1.00 93.50 77 PHE A C 1
ATOM 643 O O . PHE A 1 77 ? 2.810 -9.416 6.431 1.00 93.50 77 PHE A O 1
ATOM 650 N N . PRO A 1 78 ? 2.773 -9.013 8.644 1.00 93.31 78 PRO A N 1
ATOM 651 C CA . PRO A 1 78 ? 3.689 -7.892 8.551 1.00 93.31 78 PRO A CA 1
ATOM 652 C C . PRO A 1 78 ? 5.095 -8.377 8.171 1.00 93.31 78 PRO A C 1
ATOM 654 O O . PRO A 1 78 ? 5.545 -9.436 8.600 1.00 93.31 78 PRO A O 1
ATOM 657 N N . ALA A 1 79 ? 5.802 -7.588 7.359 1.00 93.81 79 ALA A N 1
ATOM 658 C CA . ALA A 1 79 ? 7.174 -7.904 6.951 1.00 93.81 79 ALA A CA 1
ATOM 659 C C . ALA A 1 79 ? 8.188 -7.755 8.101 1.00 93.81 79 ALA A C 1
ATOM 661 O O . ALA A 1 79 ? 9.272 -8.330 8.051 1.00 93.81 79 ALA A O 1
ATOM 662 N N . VAL A 1 80 ? 7.838 -6.967 9.118 1.00 91.31 80 VAL A N 1
ATOM 663 C CA . VAL A 1 80 ? 8.639 -6.715 10.317 1.00 91.31 80 VAL A CA 1
ATOM 664 C C . VAL A 1 80 ? 7.724 -6.686 11.533 1.00 91.31 80 VAL A C 1
ATOM 666 O O . VAL A 1 80 ? 6.570 -6.267 11.424 1.00 91.31 80 VAL A O 1
ATOM 669 N N . ASN A 1 81 ? 8.244 -7.101 12.686 1.00 82.50 81 ASN A N 1
ATOM 670 C CA . ASN A 1 81 ? 7.551 -6.882 13.947 1.00 82.50 81 ASN A CA 1
ATOM 671 C C . ASN A 1 81 ? 7.812 -5.437 14.401 1.00 82.50 81 ASN A C 1
ATOM 673 O O . ASN A 1 81 ? 8.974 -5.021 14.377 1.00 82.50 81 ASN A O 1
ATOM 677 N N . PRO A 1 82 ? 6.758 -4.679 14.738 1.00 63.47 82 PRO A N 1
ATOM 678 C CA . PRO A 1 82 ? 6.897 -3.339 15.294 1.00 63.47 82 PRO A CA 1
ATOM 679 C C . PRO A 1 82 ? 7.531 -3.352 16.689 1.00 63.47 82 PRO A C 1
ATOM 681 O O . PRO A 1 82 ? 7.416 -4.384 17.394 1.00 63.47 82 PRO A O 1
#